Protein AF-A0A848DM85-F1 (afdb_monomer)

Radius of gyration: 16.8 Å; Cα contacts (8 Å, |Δi|>4): 85; chains: 1; bounding box: 56×25×41 Å

Sequence (79 aa):
MTEPHTPDGPAASTSPGPMAGVLADMPEVWRRLLVEHVPDRLGRCTACRNVSGSGVRWPCTLQQIASQARVLHETRGDG

Nearest PDB structures (foldseek):
  6x26-assembly1_I  TM=3.885E-01  e=7.764E+00  Escherichia coli

Mean predicted aligned error: 10.64 Å

Solvent-accessible surface area (backbone atoms only — not comparable to full-atom values): 4674 Å² total; per-residue (Å²): 138,84,80,83,88,71,87,87,60,79,7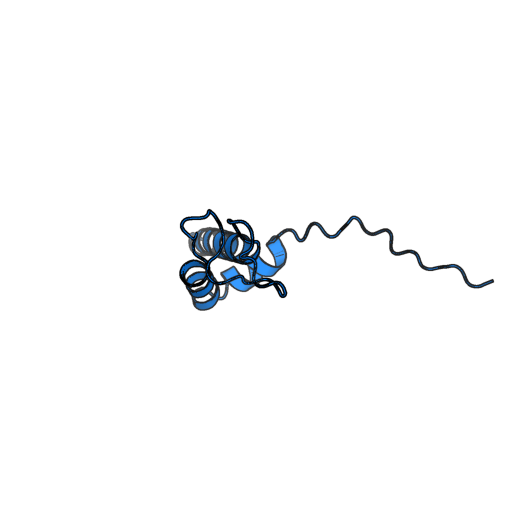8,76,73,74,60,49,58,71,62,13,58,56,35,27,77,37,62,68,57,28,53,48,39,51,67,55,41,38,76,37,100,83,50,17,21,70,59,49,58,45,100,84,66,51,50,40,62,49,84,36,72,68,37,53,25,24,55,48,8,50,54,52,31,58,67,62,70,76,110

Secondary structure (DSSP, 8-state):
---------------SHHHHHHHTT-HHHHHHHHHHS-B-TTSEEEEEE-TTSPEEESSPHHHHHHHHHHHHHHHHHT-

Foldseek 3Di:
DDDDDDPPDPDPPVVLPVVLQVCLVVLVVLVVLLVQFDQDPVQFTPNDQDPVRDGHHPPDSSNVSSVSSPVVNVVVVVD

Organism: NCBI:txid630973

Structure (mmCIF, N/CA/C/O backbone):
data_AF-A0A848DM85-F1
#
_entry.id   AF-A0A848DM85-F1
#
loop_
_atom_site.group_PDB
_atom_site.id
_atom_site.type_symbol
_atom_site.label_atom_id
_atom_site.label_alt_id
_atom_site.label_comp_id
_atom_site.label_asym_id
_atom_site.label_entity_id
_atom_site.label_seq_id
_atom_site.pdbx_PDB_ins_code
_atom_site.Cartn_x
_atom_site.Cartn_y
_atom_site.Cartn_z
_atom_site.occupancy
_atom_site.B_iso_or_equiv
_atom_site.auth_seq_id
_atom_site.auth_comp_id
_atom_site.auth_asym_id
_atom_site.auth_atom_id
_atom_site.pdbx_PDB_model_num
ATOM 1 N N . MET A 1 1 ? 41.489 2.864 29.915 1.00 45.38 1 MET A N 1
ATOM 2 C CA . MET A 1 1 ? 40.769 1.583 29.779 1.00 45.38 1 MET A CA 1
ATOM 3 C C . MET A 1 1 ? 39.361 1.924 29.317 1.00 45.38 1 MET A C 1
ATOM 5 O O . MET A 1 1 ? 38.485 2.103 30.144 1.00 45.38 1 MET A O 1
ATOM 9 N N . THR A 1 2 ? 39.200 2.183 28.016 1.00 54.44 2 THR A N 1
ATOM 10 C CA . THR A 1 2 ? 37.908 2.539 27.409 1.00 54.44 2 THR A CA 1
ATOM 11 C C . THR A 1 2 ? 37.133 1.247 27.184 1.00 54.44 2 THR A C 1
ATOM 13 O O . THR A 1 2 ? 37.643 0.328 26.544 1.00 54.44 2 THR A O 1
ATOM 16 N N . GLU A 1 3 ? 35.948 1.161 27.772 1.00 49.94 3 GLU A N 1
ATOM 17 C CA . GLU A 1 3 ? 35.030 0.033 27.644 1.00 49.94 3 GLU A CA 1
ATOM 18 C C . GLU A 1 3 ? 34.420 0.000 26.228 1.00 49.94 3 GLU A C 1
ATOM 20 O O . GLU A 1 3 ? 34.075 1.057 25.693 1.00 49.94 3 GLU A O 1
ATOM 25 N N . PRO A 1 4 ? 34.281 -1.172 25.583 1.00 59.69 4 PRO A N 1
ATOM 26 C CA . PRO A 1 4 ? 33.600 -1.287 24.302 1.00 59.69 4 PRO A CA 1
ATOM 27 C C . PRO A 1 4 ? 32.081 -1.250 24.503 1.00 59.69 4 PRO A C 1
ATOM 29 O O . PRO A 1 4 ? 31.471 -2.176 25.038 1.00 59.69 4 PRO A O 1
ATOM 32 N N . HIS A 1 5 ? 31.459 -0.178 24.025 1.00 51.22 5 HIS A N 1
ATOM 33 C CA . HIS A 1 5 ? 30.011 -0.063 23.885 1.00 51.22 5 HIS A CA 1
ATOM 34 C C . HIS A 1 5 ? 29.532 -1.127 22.889 1.00 51.22 5 HIS A C 1
ATOM 36 O O . HIS A 1 5 ? 29.674 -0.971 21.677 1.00 51.22 5 HIS A O 1
ATOM 42 N N . THR A 1 6 ? 28.988 -2.226 23.400 1.00 63.94 6 THR A N 1
ATOM 43 C CA . THR A 1 6 ? 28.309 -3.232 22.582 1.00 63.94 6 THR A CA 1
ATOM 44 C C . THR A 1 6 ? 26.821 -2.903 22.609 1.00 63.94 6 THR A C 1
ATOM 46 O O . THR A 1 6 ? 26.212 -3.037 23.670 1.00 63.94 6 THR A O 1
ATOM 49 N N . PRO A 1 7 ? 26.189 -2.469 21.505 1.00 58.69 7 PRO A N 1
ATOM 50 C CA . PRO A 1 7 ? 24.747 -2.580 21.401 1.00 58.69 7 PRO A CA 1
ATOM 51 C C . PRO A 1 7 ? 24.403 -4.038 21.064 1.00 58.69 7 PRO A C 1
ATOM 53 O O . PRO A 1 7 ? 24.265 -4.396 19.898 1.00 58.69 7 PRO A O 1
ATOM 56 N N . ASP A 1 8 ? 24.263 -4.881 22.090 1.00 51.97 8 ASP A N 1
ATOM 57 C CA . ASP A 1 8 ? 23.411 -6.072 21.999 1.00 51.97 8 ASP A CA 1
ATOM 58 C C . ASP A 1 8 ? 21.967 -5.602 22.224 1.00 51.97 8 ASP A C 1
ATOM 60 O O . ASP A 1 8 ? 21.460 -5.527 23.341 1.00 51.97 8 ASP A O 1
ATOM 64 N N . GLY A 1 9 ? 21.347 -5.128 21.145 1.00 50.81 9 GLY A N 1
ATOM 65 C CA . GLY A 1 9 ? 19.904 -4.938 21.071 1.00 50.81 9 GLY A CA 1
ATOM 66 C C . GLY A 1 9 ? 19.346 -6.066 20.213 1.00 50.81 9 GLY A C 1
ATOM 67 O O . GLY A 1 9 ? 19.922 -6.320 19.150 1.00 50.81 9 GLY A O 1
ATOM 68 N N . PRO A 1 10 ? 18.265 -6.756 20.627 1.00 47.88 10 PRO A N 1
ATOM 69 C CA . PRO A 1 10 ? 17.737 -7.882 19.872 1.00 47.88 10 PRO A CA 1
ATOM 70 C C . PRO A 1 10 ? 17.473 -7.409 18.451 1.00 47.88 10 PRO A C 1
ATOM 72 O O . PRO A 1 10 ? 16.789 -6.397 18.271 1.00 47.88 10 PRO A O 1
ATOM 75 N N . ALA A 1 11 ? 18.074 -8.122 17.487 1.00 44.19 11 ALA A N 1
ATOM 76 C CA . ALA A 1 11 ? 17.885 -7.971 16.052 1.00 44.19 11 ALA A CA 1
ATOM 77 C C . ALA A 1 11 ? 16.523 -7.353 15.809 1.00 44.19 11 ALA A C 1
ATOM 79 O O . ALA A 1 11 ? 15.525 -8.005 16.123 1.00 44.19 11 ALA A O 1
ATOM 80 N N . ALA A 1 12 ? 16.518 -6.081 15.387 1.00 43.22 12 ALA A N 1
ATOM 81 C CA . ALA A 1 12 ? 15.318 -5.301 15.187 1.00 43.22 12 ALA A CA 1
ATOM 82 C C . ALA A 1 12 ? 14.338 -6.191 14.437 1.00 43.22 12 ALA A C 1
ATOM 84 O O . ALA A 1 12 ? 14.424 -6.368 13.220 1.00 43.22 12 ALA A O 1
ATOM 85 N N . SER A 1 13 ? 13.412 -6.781 15.191 1.00 43.62 13 SER A N 1
ATOM 86 C CA . SER A 1 13 ? 12.156 -7.216 14.650 1.00 43.62 13 SER A CA 1
ATOM 87 C C . SER A 1 13 ? 11.604 -5.882 14.235 1.00 43.62 13 SER A C 1
ATOM 89 O O . SER A 1 13 ? 11.128 -5.116 15.074 1.00 43.62 13 SER A O 1
ATOM 91 N N . THR A 1 14 ? 11.842 -5.533 12.970 1.00 50.03 14 THR A N 1
ATOM 92 C CA . THR A 1 14 ? 11.186 -4.441 12.283 1.00 50.03 14 THR A CA 1
ATOM 93 C C . THR A 1 14 ? 9.736 -4.872 12.282 1.00 50.03 14 THR A C 1
ATOM 95 O O . THR A 1 14 ? 9.219 -5.451 11.336 1.00 50.03 14 THR A O 1
ATOM 98 N N . SER A 1 15 ? 9.116 -4.766 13.458 1.00 50.28 15 SER A N 1
ATOM 99 C CA . SER A 1 15 ? 7.706 -4.947 13.613 1.00 50.28 15 SER A CA 1
ATOM 100 C C . SER A 1 15 ? 7.201 -3.888 12.661 1.00 50.28 15 SER A C 1
ATOM 102 O O . SER A 1 15 ? 7.551 -2.725 12.855 1.00 50.28 15 SER A O 1
ATOM 104 N N . PRO A 1 16 ? 6.508 -4.251 11.578 1.00 53.03 16 PRO A N 1
ATOM 105 C CA . PRO A 1 16 ? 6.020 -3.286 10.597 1.00 53.03 16 PRO A CA 1
ATOM 106 C C . PRO A 1 16 ? 5.181 -2.157 11.235 1.00 53.03 16 PRO A C 1
ATOM 108 O O . PRO A 1 16 ? 4.928 -1.148 10.587 1.00 53.03 16 PRO A O 1
ATOM 111 N N . GLY A 1 17 ? 4.835 -2.287 12.523 1.00 58.81 17 GLY A N 1
ATOM 112 C CA . GLY A 1 17 ? 4.093 -1.378 13.389 1.00 58.81 17 GLY A CA 1
ATOM 113 C C . GLY A 1 17 ? 4.372 0.129 13.287 1.00 58.81 17 GLY A C 1
ATOM 114 O O . GLY A 1 17 ? 3.413 0.845 13.005 1.00 58.81 17 GLY A O 1
ATOM 115 N N . PRO A 1 18 ? 5.592 0.676 13.501 1.00 70.19 18 PRO A N 1
ATOM 116 C CA . PRO A 1 18 ? 5.765 2.126 13.517 1.00 70.19 18 PRO A CA 1
ATOM 117 C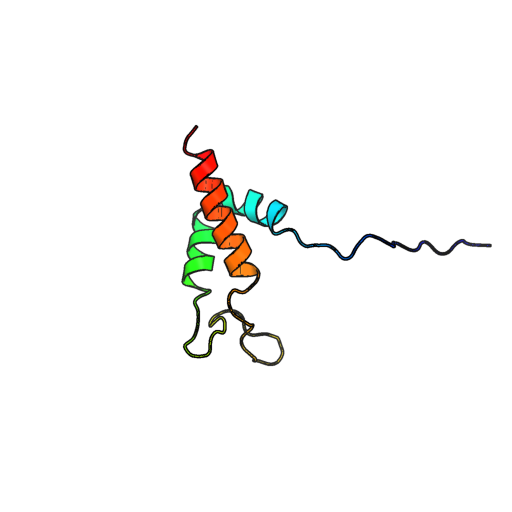 C . PRO A 1 18 ? 5.605 2.716 12.111 1.00 70.19 18 PRO A C 1
ATOM 119 O O . PRO A 1 18 ? 4.989 3.764 11.949 1.00 70.19 18 PRO A O 1
ATOM 122 N N . MET A 1 19 ? 6.075 2.013 11.077 1.00 77.81 19 MET A N 1
ATOM 123 C CA . MET A 1 19 ? 5.912 2.443 9.687 1.00 77.81 19 MET A CA 1
ATOM 124 C C . MET A 1 19 ? 4.460 2.300 9.212 1.00 77.81 19 MET A C 1
ATOM 126 O O . MET A 1 19 ? 3.929 3.213 8.585 1.00 77.81 19 MET A O 1
ATOM 130 N N . ALA A 1 20 ? 3.794 1.192 9.547 1.00 83.75 20 ALA A N 1
ATOM 131 C CA . ALA A 1 20 ? 2.393 0.955 9.208 1.00 83.75 20 ALA A CA 1
ATOM 132 C C . ALA A 1 20 ? 1.465 1.960 9.902 1.00 83.75 20 ALA A C 1
ATOM 134 O O . ALA A 1 20 ? 0.497 2.407 9.297 1.00 83.75 20 ALA A O 1
ATOM 135 N N . GLY A 1 21 ? 1.777 2.359 11.138 1.00 84.25 21 GLY A N 1
ATOM 136 C CA . GLY A 1 21 ? 1.006 3.353 11.881 1.00 84.25 21 GLY A CA 1
ATOM 137 C C . GLY A 1 21 ? 1.041 4.752 11.263 1.00 84.25 21 GLY A C 1
ATOM 138 O O . GLY A 1 21 ? 0.005 5.420 11.267 1.00 84.25 21 GLY A O 1
ATOM 139 N N . VAL A 1 22 ? 2.193 5.166 10.720 1.00 86.94 22 VAL A N 1
ATOM 140 C CA . VAL A 1 22 ? 2.349 6.427 9.969 1.00 86.94 22 VAL A CA 1
ATOM 141 C C . VAL A 1 22 ? 1.668 6.322 8.609 1.00 86.94 22 VAL A C 1
ATOM 143 O O . VAL A 1 22 ? 0.904 7.203 8.230 1.00 86.94 22 VAL A O 1
ATOM 146 N N . LEU A 1 23 ? 1.881 5.214 7.894 1.00 88.81 23 LEU A N 1
ATOM 147 C CA . LEU A 1 23 ? 1.222 4.979 6.612 1.00 88.81 23 LEU A CA 1
ATOM 148 C C . LEU A 1 23 ? -0.299 4.956 6.759 1.00 88.81 23 LEU A C 1
ATOM 150 O O . LEU A 1 23 ? -0.969 5.491 5.893 1.00 88.81 23 LEU A O 1
ATOM 154 N N . ALA A 1 24 ? -0.859 4.414 7.844 1.00 88.38 24 ALA A N 1
ATOM 155 C CA . ALA A 1 24 ? -2.306 4.366 8.070 1.00 88.38 24 ALA A CA 1
ATOM 156 C C . ALA A 1 24 ? -2.978 5.754 8.053 1.00 88.38 24 ALA A C 1
ATOM 158 O O . ALA A 1 24 ? -4.152 5.855 7.702 1.00 88.38 24 ALA A O 1
ATOM 159 N N . ASP A 1 25 ? -2.235 6.811 8.391 1.00 88.00 25 ASP A N 1
ATOM 160 C CA . ASP A 1 25 ? -2.681 8.207 8.287 1.00 88.00 25 ASP A CA 1
ATOM 161 C C . ASP A 1 25 ? -2.637 8.741 6.838 1.00 88.00 25 ASP A C 1
ATOM 163 O O . ASP A 1 25 ? -3.339 9.678 6.475 1.00 88.00 25 ASP A O 1
ATOM 167 N N . MET A 1 26 ? -1.861 8.088 5.968 1.00 92.81 26 MET A N 1
ATOM 168 C CA . MET A 1 26 ? -1.626 8.444 4.567 1.00 92.81 26 MET A CA 1
ATOM 169 C C . MET A 1 26 ? -2.208 7.392 3.603 1.00 92.81 26 MET A C 1
ATOM 171 O O . MET A 1 26 ? -1.467 6.589 3.015 1.00 92.81 26 MET A O 1
ATOM 175 N N . PRO A 1 27 ? -3.535 7.387 3.372 1.00 88.25 27 PRO A N 1
ATOM 176 C CA . PRO A 1 27 ? -4.183 6.331 2.615 1.00 88.25 27 PRO A CA 1
ATOM 177 C C . PRO A 1 27 ? -3.795 6.251 1.149 1.00 88.25 27 PRO A C 1
ATOM 179 O O . PRO A 1 27 ? -3.890 5.185 0.549 1.00 88.25 27 PRO A O 1
ATOM 182 N N . GLU A 1 28 ? -3.346 7.343 0.552 1.00 91.56 28 GLU A N 1
ATOM 183 C CA . GLU A 1 28 ? -2.868 7.356 -0.832 1.00 91.56 28 GLU A CA 1
ATOM 184 C C . GLU A 1 28 ? -1.570 6.551 -0.993 1.00 91.56 28 GLU A C 1
ATOM 186 O O . GLU A 1 28 ? -1.405 5.826 -1.976 1.00 91.56 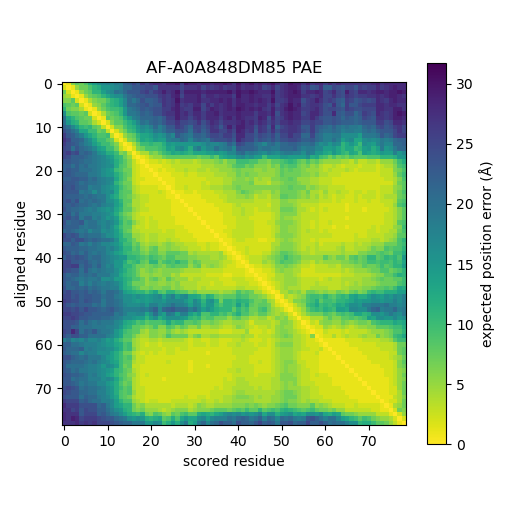28 GLU A O 1
ATOM 191 N N . VAL A 1 29 ? -0.682 6.609 0.004 1.00 91.25 29 VAL A N 1
ATOM 192 C CA . VAL A 1 29 ? 0.641 5.977 -0.045 1.00 91.25 29 VAL A CA 1
ATOM 193 C C . VAL A 1 29 ? 0.527 4.460 0.075 1.00 91.25 29 VAL A C 1
ATOM 195 O O . VAL A 1 29 ? 1.045 3.744 -0.782 1.00 91.25 29 VAL A O 1
ATOM 198 N N . TRP A 1 30 ? -0.185 3.938 1.083 1.00 92.19 30 TRP A N 1
ATOM 199 C CA . TRP A 1 30 ? -0.348 2.483 1.195 1.00 92.19 30 TRP A CA 1
ATOM 200 C C . TRP A 1 30 ? -1.231 1.898 0.094 1.00 92.19 30 TRP A C 1
ATOM 202 O O . TRP A 1 30 ? -0.966 0.780 -0.342 1.00 92.19 30 TRP A O 1
ATOM 212 N N . ARG A 1 31 ? -2.220 2.640 -0.428 1.00 92.50 31 ARG A N 1
ATOM 213 C CA . ARG A 1 31 ? -2.989 2.193 -1.605 1.00 92.50 31 ARG A CA 1
ATOM 214 C C . ARG A 1 31 ? -2.087 2.024 -2.816 1.00 92.50 31 ARG A C 1
ATOM 216 O O . ARG A 1 31 ? -2.149 0.993 -3.481 1.00 92.50 31 ARG A O 1
ATOM 223 N N . ARG A 1 32 ? -1.222 3.005 -3.071 1.00 92.94 32 ARG A N 1
ATOM 224 C CA . ARG A 1 32 ? -0.266 2.939 -4.173 1.00 92.94 32 ARG A CA 1
ATOM 225 C C . ARG A 1 32 ? 0.713 1.778 -3.994 1.00 92.94 32 ARG A C 1
ATOM 227 O O . ARG A 1 32 ? 0.893 1.006 -4.928 1.00 92.94 32 ARG A O 1
ATOM 234 N N . LEU A 1 33 ? 1.242 1.581 -2.785 1.00 91.44 33 LEU A N 1
ATOM 235 C CA . LEU A 1 33 ? 2.118 0.450 -2.462 1.00 91.44 33 LEU A CA 1
ATOM 236 C C . LEU A 1 33 ? 1.451 -0.905 -2.736 1.00 91.44 33 LEU A C 1
ATOM 238 O O . LEU A 1 33 ? 2.096 -1.783 -3.297 1.00 91.44 33 LEU A O 1
ATOM 242 N N . LEU A 1 34 ? 0.171 -1.079 -2.393 1.00 90.69 34 LEU A N 1
ATOM 243 C CA . LEU A 1 34 ? -0.570 -2.318 -2.673 1.00 90.69 34 LEU A CA 1
ATOM 244 C C . LEU A 1 34 ? -0.808 -2.562 -4.173 1.00 90.69 34 LEU A C 1
ATOM 246 O O . LEU A 1 34 ? -0.933 -3.713 -4.584 1.00 90.69 34 LEU A O 1
ATOM 250 N N . VAL A 1 35 ? -0.887 -1.502 -4.981 1.00 92.19 35 VAL A N 1
ATOM 251 C CA . VAL A 1 35 ? -1.056 -1.595 -6.442 1.00 92.19 35 VAL A CA 1
ATOM 252 C C . VAL A 1 35 ? 0.283 -1.813 -7.147 1.00 92.19 35 VAL A C 1
ATOM 254 O O . VAL A 1 35 ? 0.361 -2.591 -8.094 1.00 92.19 35 VAL A O 1
ATOM 257 N N . GLU A 1 36 ? 1.340 -1.137 -6.700 1.00 90.81 36 GLU A N 1
ATOM 258 C CA . GLU A 1 36 ? 2.679 -1.257 -7.282 1.00 90.81 36 GLU A CA 1
ATOM 259 C C . GLU A 1 36 ? 3.322 -2.596 -6.902 1.00 90.81 36 GLU A C 1
ATOM 261 O O . GLU A 1 36 ? 3.907 -3.279 -7.744 1.00 90.81 36 GLU A O 1
ATOM 266 N N . HIS A 1 37 ? 3.179 -3.018 -5.646 1.00 91.12 37 HIS A N 1
ATOM 267 C CA . HIS A 1 37 ? 3.697 -4.289 -5.169 1.00 91.12 37 HIS A CA 1
ATOM 268 C C . HIS A 1 37 ? 2.606 -5.339 -5.311 1.00 91.12 37 HIS A C 1
ATOM 270 O O . HIS A 1 37 ? 1.781 -5.475 -4.421 1.00 91.12 37 HIS A O 1
ATOM 276 N N . VAL A 1 38 ? 2.638 -6.110 -6.397 1.00 88.00 38 VAL A N 1
ATOM 277 C CA . VAL A 1 38 ? 1.738 -7.250 -6.641 1.00 88.00 38 VAL A CA 1
ATOM 278 C C . VAL A 1 38 ? 2.534 -8.549 -6.809 1.00 88.00 38 VAL A C 1
ATOM 280 O O . VAL A 1 38 ? 3.728 -8.496 -7.142 1.00 88.00 38 VAL A O 1
ATOM 283 N N . PRO A 1 39 ? 1.919 -9.723 -6.566 1.00 87.38 39 PRO A N 1
ATOM 284 C CA . PRO A 1 39 ? 2.569 -10.993 -6.837 1.00 87.38 39 PRO A CA 1
ATOM 285 C C . PRO A 1 39 ? 2.718 -11.204 -8.347 1.00 87.38 39 PRO A C 1
ATOM 287 O O . PRO A 1 39 ? 1.758 -11.141 -9.110 1.00 87.38 39 PRO A O 1
ATOM 290 N N . ASP A 1 40 ? 3.938 -11.500 -8.765 1.00 84.44 40 ASP A N 1
ATOM 291 C CA . ASP A 1 40 ? 4.274 -12.039 -10.073 1.00 84.44 40 ASP A CA 1
ATOM 2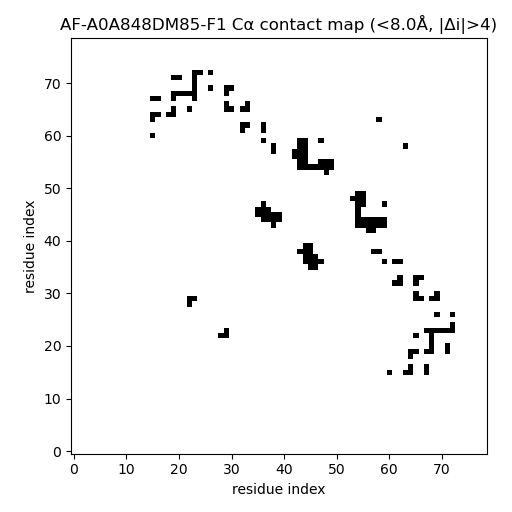92 C C . ASP A 1 40 ? 3.887 -13.525 -10.157 1.00 84.44 40 ASP A C 1
ATOM 294 O O . ASP A 1 40 ? 3.758 -14.209 -9.134 1.00 84.44 40 ASP A O 1
ATOM 298 N N . ARG A 1 41 ? 3.790 -14.067 -11.379 1.00 82.19 41 ARG A N 1
ATOM 299 C CA . ARG A 1 41 ? 3.496 -15.495 -11.623 1.00 82.19 41 ARG A CA 1
ATOM 300 C C . ARG A 1 41 ? 4.481 -16.449 -10.941 1.00 82.19 41 ARG A C 1
ATOM 302 O O . ARG A 1 41 ? 4.152 -17.609 -10.724 1.00 82.19 41 ARG A O 1
ATOM 309 N N . LEU A 1 42 ? 5.671 -15.965 -10.593 1.00 83.62 42 LEU A N 1
ATOM 310 C CA . LEU A 1 42 ? 6.718 -16.728 -9.913 1.00 83.62 42 LEU A CA 1
ATOM 311 C C . LEU A 1 42 ? 6.678 -16.588 -8.378 1.00 83.62 42 LEU A C 1
ATOM 313 O O . LEU A 1 42 ? 7.627 -16.993 -7.709 1.00 83.62 42 LEU A O 1
ATOM 317 N N . GLY A 1 43 ? 5.625 -15.988 -7.807 1.00 85.00 43 GLY A N 1
ATOM 318 C CA . GLY A 1 43 ? 5.501 -15.780 -6.357 1.00 85.00 43 GLY A CA 1
ATOM 319 C C . GLY A 1 43 ? 6.476 -14.730 -5.810 1.00 85.00 43 GLY A C 1
ATOM 320 O O . GLY A 1 43 ? 6.940 -14.823 -4.671 1.00 85.00 43 GLY A O 1
ATOM 321 N N . ARG A 1 44 ? 6.834 -13.743 -6.637 1.00 87.00 44 ARG A N 1
ATOM 322 C CA . ARG A 1 44 ? 7.774 -12.660 -6.309 1.00 87.00 44 ARG A CA 1
ATOM 323 C C . ARG A 1 44 ? 7.117 -11.309 -6.506 1.00 87.00 44 ARG A C 1
ATOM 325 O O . ARG A 1 44 ? 6.188 -11.198 -7.285 1.00 87.00 44 ARG A O 1
ATOM 332 N N . CYS A 1 45 ? 7.575 -10.278 -5.818 1.00 89.50 45 CYS A N 1
ATOM 333 C CA . CYS A 1 45 ? 7.053 -8.936 -6.053 1.00 89.50 45 CYS A CA 1
ATOM 334 C C . CYS A 1 45 ? 7.546 -8.394 -7.407 1.00 89.50 45 CYS A C 1
ATOM 336 O O . CYS A 1 45 ? 8.738 -8.486 -7.707 1.00 89.50 45 CYS A O 1
ATOM 338 N N . THR A 1 46 ? 6.647 -7.808 -8.198 1.00 85.06 46 THR A N 1
ATOM 339 C CA . THR A 1 46 ? 6.974 -7.193 -9.499 1.00 85.06 46 THR A CA 1
ATOM 340 C C . THR A 1 46 ? 7.743 -5.872 -9.363 1.00 85.06 46 THR A C 1
ATOM 342 O O . THR A 1 46 ? 8.633 -5.598 -10.171 1.00 85.06 46 THR A O 1
ATOM 345 N N . ALA A 1 47 ? 7.431 -5.072 -8.334 1.00 84.81 47 ALA A N 1
ATOM 346 C CA . ALA A 1 47 ? 8.050 -3.768 -8.078 1.00 84.81 47 ALA A CA 1
ATOM 347 C C . ALA A 1 47 ? 9.357 -3.856 -7.280 1.00 84.81 47 ALA A C 1
ATOM 349 O O . ALA A 1 47 ? 10.321 -3.152 -7.581 1.00 84.81 47 ALA A O 1
ATOM 350 N N . CYS A 1 48 ? 9.434 -4.737 -6.278 1.00 85.06 48 CYS A N 1
ATOM 351 C CA . CYS A 1 48 ? 10.674 -4.937 -5.532 1.00 85.06 48 CYS A CA 1
ATOM 352 C C . CYS A 1 48 ? 11.683 -5.720 -6.379 1.00 85.06 48 CYS A C 1
ATOM 354 O O . CYS A 1 48 ? 11.681 -6.953 -6.392 1.00 85.06 48 CYS A O 1
ATOM 356 N N . ARG A 1 49 ? 12.602 -4.999 -7.013 1.00 75.12 49 ARG A N 1
ATOM 357 C CA . ARG A 1 49 ? 13.833 -5.562 -7.572 1.00 75.12 49 ARG A CA 1
ATOM 358 C C . ARG A 1 49 ? 14.957 -5.304 -6.577 1.00 75.12 49 ARG A C 1
ATOM 360 O O . ARG A 1 49 ? 15.213 -4.154 -6.233 1.00 75.12 49 ARG A O 1
ATOM 367 N N . ASN A 1 50 ? 15.595 -6.361 -6.072 1.00 67.25 50 ASN A N 1
ATOM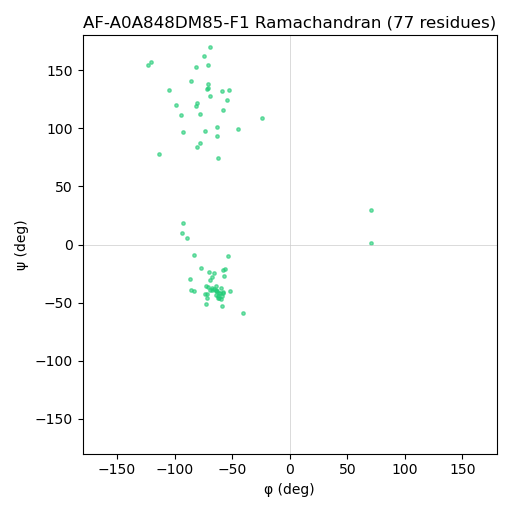 368 C CA . ASN A 1 50 ? 16.810 -6.170 -5.282 1.00 67.25 50 ASN A CA 1
ATOM 369 C C . ASN A 1 50 ? 17.955 -5.672 -6.191 1.00 67.25 50 ASN A C 1
ATOM 371 O O . ASN A 1 50 ? 17.840 -5.694 -7.417 1.00 67.25 50 ASN A O 1
ATOM 375 N N . VAL A 1 51 ? 19.076 -5.256 -5.599 1.00 63.81 51 VAL A N 1
ATOM 376 C CA . VAL A 1 51 ? 20.266 -4.763 -6.328 1.00 63.81 51 VAL A CA 1
ATOM 377 C C . VAL A 1 51 ? 20.834 -5.794 -7.321 1.00 63.81 51 VAL A C 1
ATOM 379 O O . VAL A 1 51 ? 21.498 -5.434 -8.284 1.00 63.81 51 VAL A O 1
ATOM 382 N N . SER A 1 52 ? 20.533 -7.077 -7.119 1.00 65.81 52 SER A N 1
ATOM 383 C CA . SER A 1 52 ? 20.882 -8.201 -7.997 1.00 65.81 52 SER A CA 1
ATOM 384 C C . SER A 1 52 ? 19.823 -8.494 -9.077 1.00 65.81 52 SER A C 1
ATOM 386 O O . SER A 1 52 ? 19.920 -9.507 -9.765 1.00 65.81 52 SER A O 1
ATOM 388 N N . GLY A 1 53 ? 18.774 -7.675 -9.205 1.00 63.97 53 GLY A N 1
ATOM 389 C CA . GLY A 1 53 ? 17.685 -7.848 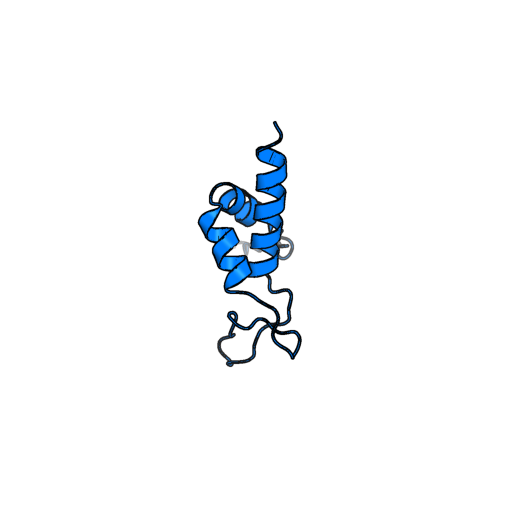-10.175 1.00 63.97 53 GLY A CA 1
ATOM 390 C C . GLY A 1 53 ? 16.743 -9.024 -9.891 1.00 63.97 53 GLY A C 1
ATOM 391 O O . GLY A 1 53 ? 15.795 -9.248 -10.644 1.00 63.97 53 GLY A O 1
ATOM 392 N N . SER A 1 54 ? 16.958 -9.768 -8.803 1.00 68.62 54 SER A N 1
ATOM 393 C CA . SER A 1 54 ? 16.063 -10.849 -8.397 1.00 68.62 54 SER A CA 1
ATOM 394 C C . SER A 1 54 ? 14.871 -10.253 -7.657 1.00 68.62 54 SER A C 1
ATOM 396 O O . SER A 1 54 ? 15.034 -9.590 -6.630 1.00 68.62 54 SER A O 1
ATOM 398 N N . GLY A 1 55 ? 13.667 -10.469 -8.196 1.00 72.69 55 GLY A N 1
ATOM 399 C CA . GLY A 1 55 ? 12.426 -10.095 -7.521 1.00 72.69 55 GLY A CA 1
ATOM 400 C C . GLY A 1 55 ? 12.399 -10.689 -6.114 1.00 72.69 55 GLY A C 1
ATOM 401 O O . GLY A 1 55 ? 12.746 -11.858 -5.923 1.00 72.69 55 GLY A O 1
ATOM 402 N N . VAL A 1 56 ? 12.041 -9.892 -5.112 1.00 82.69 56 VAL A N 1
ATOM 403 C CA . VAL A 1 56 ? 11.993 -10.395 -3.730 1.00 82.69 56 VAL A CA 1
ATOM 404 C C . VAL A 1 56 ? 10.820 -11.362 -3.558 1.00 82.69 56 VAL A C 1
ATOM 406 O O . VAL A 1 56 ? 9.819 -11.273 -4.275 1.00 82.69 56 VAL A O 1
ATOM 409 N N . ARG A 1 57 ? 10.927 -12.279 -2.592 1.00 84.06 57 ARG A N 1
ATOM 410 C CA . ARG A 1 57 ? 9.846 -13.216 -2.265 1.00 84.06 57 ARG A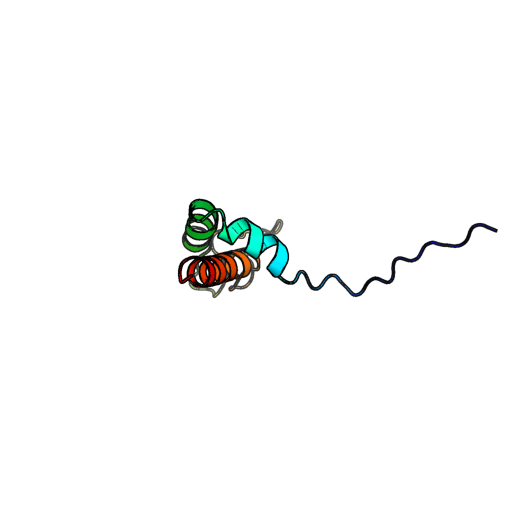 CA 1
ATOM 411 C C . ARG A 1 57 ? 8.583 -12.449 -1.872 1.00 84.06 57 ARG A C 1
ATOM 413 O O . ARG A 1 57 ? 8.641 -11.523 -1.067 1.00 84.06 57 ARG A O 1
ATOM 420 N N . TRP A 1 58 ? 7.455 -12.845 -2.452 1.00 85.31 58 TRP A N 1
ATOM 421 C CA . TRP A 1 58 ? 6.146 -12.345 -2.060 1.00 85.31 58 TRP A CA 1
ATOM 422 C C . TRP A 1 58 ? 5.587 -13.164 -0.879 1.00 85.31 58 TRP A C 1
ATOM 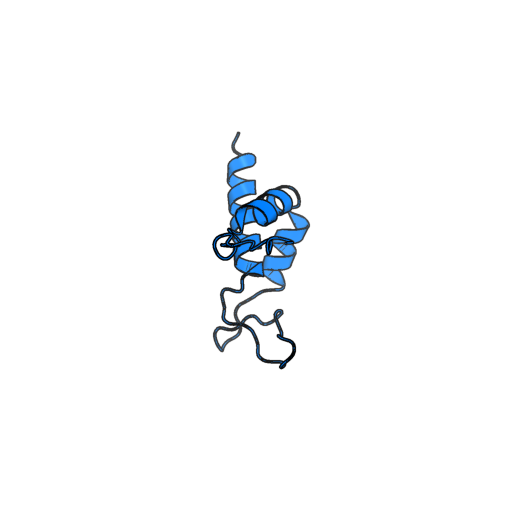424 O O . TRP A 1 58 ? 5.742 -14.389 -0.891 1.00 85.31 58 TRP A O 1
ATOM 434 N N . PRO A 1 59 ? 4.912 -12.544 0.109 1.00 86.38 59 PRO A N 1
ATOM 435 C CA . PRO A 1 59 ? 4.684 -11.104 0.271 1.00 86.38 59 PRO A CA 1
ATOM 436 C C . PRO A 1 59 ? 5.965 -10.358 0.660 1.00 86.38 59 PRO A C 1
ATOM 438 O O . PRO A 1 59 ? 6.719 -10.801 1.521 1.00 86.38 59 PRO A O 1
ATOM 441 N N . CYS A 1 60 ? 6.223 -9.220 0.012 1.00 88.00 60 CYS A N 1
ATOM 442 C CA . CYS A 1 60 ? 7.387 -8.399 0.334 1.00 88.00 60 CYS A CA 1
ATOM 443 C C . CYS A 1 60 ? 7.114 -7.523 1.562 1.00 88.00 60 CYS A C 1
ATOM 445 O O . CYS A 1 60 ? 5.976 -7.116 1.794 1.00 88.00 60 CYS A O 1
ATOM 447 N N . THR A 1 61 ? 8.162 -7.155 2.305 1.00 85.56 61 THR A N 1
ATOM 448 C CA . THR A 1 61 ? 8.043 -6.340 3.528 1.00 85.56 61 THR A CA 1
ATOM 449 C C . THR A 1 61 ? 7.240 -5.055 3.301 1.00 85.56 61 THR A C 1
ATOM 451 O O . THR A 1 61 ? 6.383 -4.721 4.111 1.00 85.56 61 THR A O 1
ATOM 454 N N . LEU A 1 62 ? 7.434 -4.380 2.159 1.00 87.19 62 LEU A N 1
ATOM 455 C CA . LEU A 1 62 ? 6.690 -3.165 1.807 1.00 87.19 62 LEU A CA 1
ATOM 456 C C . LEU A 1 62 ? 5.183 -3.411 1.636 1.00 87.19 62 LEU A C 1
ATOM 458 O O . LEU A 1 62 ? 4.375 -2.615 2.109 1.00 87.19 62 LEU A O 1
ATOM 462 N N . GLN A 1 63 ? 4.801 -4.533 1.014 1.00 90.75 63 GLN A N 1
ATOM 463 C CA . GLN A 1 63 ? 3.393 -4.898 0.897 1.00 90.75 63 GLN A CA 1
ATOM 464 C C . GLN A 1 63 ? 2.814 -5.247 2.265 1.00 90.75 63 GLN A C 1
ATOM 466 O O . GLN A 1 63 ? 1.685 -4.858 2.554 1.00 90.75 63 GLN A O 1
ATOM 471 N N . GLN A 1 64 ? 3.574 -5.932 3.123 1.00 90.75 64 GLN A N 1
ATOM 472 C CA . GLN A 1 64 ? 3.081 -6.281 4.453 1.00 90.75 64 GLN A CA 1
ATOM 473 C C . GLN A 1 64 ? 2.824 -5.029 5.292 1.00 90.75 64 GLN A C 1
ATOM 475 O O . GLN A 1 64 ? 1.768 -4.922 5.913 1.00 90.75 64 GLN A O 1
ATOM 480 N N . ILE A 1 65 ? 3.735 -4.052 5.251 1.00 90.94 65 ILE A N 1
ATOM 481 C CA . ILE A 1 65 ? 3.554 -2.755 5.912 1.00 90.94 65 ILE A CA 1
ATOM 482 C C . ILE A 1 65 ? 2.311 -2.038 5.358 1.00 90.94 65 ILE A C 1
ATOM 484 O O . ILE A 1 65 ? 1.479 -1.575 6.135 1.00 90.94 65 ILE A O 1
ATOM 488 N N . ALA A 1 66 ? 2.143 -1.979 4.032 1.00 92.19 66 ALA A N 1
ATOM 489 C CA . ALA A 1 66 ? 0.988 -1.333 3.403 1.00 92.19 66 ALA A CA 1
ATOM 490 C C . ALA A 1 66 ? -0.341 -2.033 3.743 1.00 92.19 66 ALA A C 1
ATOM 492 O O . ALA A 1 66 ? -1.347 -1.378 4.015 1.00 92.19 66 ALA A O 1
ATOM 493 N N . SER A 1 67 ? -0.342 -3.367 3.789 1.00 92.12 67 SER A N 1
ATOM 494 C CA . SER A 1 67 ? -1.504 -4.156 4.198 1.00 92.12 67 SER A CA 1
ATOM 495 C C . SER A 1 67 ? -1.874 -3.895 5.656 1.00 92.12 67 SER A C 1
ATOM 497 O O . SER A 1 67 ? -3.055 -3.800 5.972 1.00 92.12 67 SER A O 1
ATOM 499 N N . GLN A 1 68 ? -0.889 -3.762 6.547 1.00 91.56 68 GLN A N 1
ATOM 500 C CA . GLN A 1 68 ? -1.150 -3.420 7.944 1.00 91.56 68 GLN A CA 1
ATOM 501 C C . GLN A 1 68 ? -1.639 -1.983 8.106 1.00 91.56 68 GLN A C 1
ATOM 503 O O . GLN A 1 68 ? -2.555 -1.744 8.885 1.00 91.56 68 GLN A O 1
ATOM 508 N N . ALA A 1 69 ? -1.081 -1.039 7.345 1.00 92.12 69 ALA A N 1
ATOM 509 C CA . ALA A 1 69 ? -1.534 0.347 7.335 1.00 92.12 69 ALA A CA 1
ATOM 510 C C . ALA A 1 69 ? -3.016 0.462 6.952 1.00 92.12 69 ALA A C 1
ATOM 512 O O . ALA A 1 69 ? -3.755 1.206 7.594 1.00 92.12 69 ALA A O 1
ATOM 5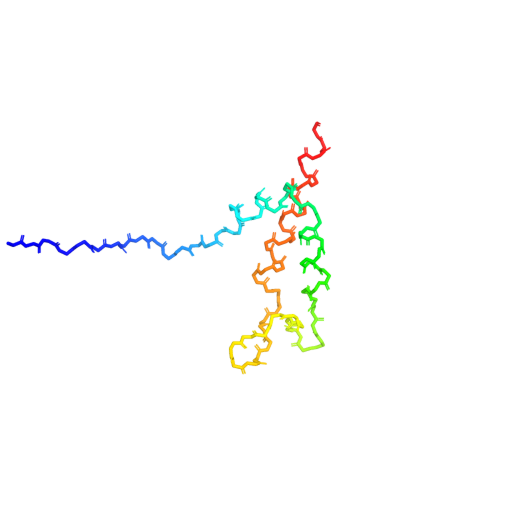13 N N . ARG A 1 70 ? -3.468 -0.329 5.967 1.00 92.56 70 ARG A N 1
ATOM 514 C CA . ARG A 1 70 ? -4.888 -0.432 5.611 1.00 92.56 70 ARG A CA 1
ATOM 515 C C . ARG A 1 70 ? -5.741 -0.901 6.791 1.00 92.56 70 ARG A C 1
ATOM 517 O O . ARG A 1 70 ? -6.706 -0.227 7.124 1.00 92.56 70 ARG A O 1
ATOM 524 N N . VAL A 1 71 ? -5.373 -2.020 7.422 1.00 91.31 71 VAL A N 1
ATOM 525 C CA . VAL A 1 71 ? -6.126 -2.569 8.566 1.00 91.31 71 VAL A CA 1
ATOM 526 C C . VAL A 1 71 ? -6.187 -1.548 9.701 1.00 91.31 71 VAL A C 1
ATOM 528 O O . VAL A 1 71 ? -7.252 -1.301 10.249 1.00 91.31 71 VAL A O 1
ATOM 531 N N . LEU A 1 72 ? -5.066 -0.892 10.012 1.00 90.31 72 LEU A N 1
ATOM 532 C CA . LEU A 1 72 ? -5.017 0.158 11.028 1.00 90.31 72 LEU A CA 1
ATOM 533 C C . LEU A 1 72 ? -5.924 1.344 10.674 1.00 90.31 72 LEU A C 1
ATOM 535 O O . LEU A 1 72 ? -6.614 1.852 11.552 1.00 90.31 72 LEU A O 1
ATOM 539 N N . HIS A 1 73 ? -5.954 1.772 9.412 1.00 89.31 73 HIS A N 1
ATOM 540 C CA . HIS A 1 73 ? -6.847 2.836 8.951 1.00 89.31 73 HIS A CA 1
ATOM 541 C C . HIS A 1 73 ? -8.323 2.451 9.110 1.00 89.31 73 HIS A C 1
ATOM 543 O O . HIS A 1 73 ? -9.098 3.229 9.658 1.00 89.31 73 HIS A O 1
ATOM 549 N N . GLU A 1 74 ? -8.691 1.232 8.705 1.00 88.12 74 GLU A N 1
ATOM 550 C CA . GLU A 1 74 ? -10.046 0.691 8.872 1.00 88.12 74 GLU A CA 1
ATOM 551 C C . GLU A 1 74 ? -10.430 0.632 10.363 1.00 88.12 74 GLU A C 1
ATOM 553 O O . GLU A 1 74 ? -11.513 1.073 10.727 1.00 88.12 74 GLU A O 1
ATOM 558 N N . THR A 1 75 ? -9.519 0.212 11.252 1.00 87.00 75 THR A N 1
ATOM 559 C CA . THR A 1 75 ? -9.780 0.203 12.707 1.00 87.00 75 THR A CA 1
ATOM 560 C C . THR A 1 75 ? -9.853 1.593 13.349 1.00 87.00 75 THR A C 1
ATOM 562 O O . THR A 1 75 ? -10.444 1.732 14.412 1.00 87.00 75 THR A O 1
ATOM 565 N N . ARG A 1 76 ? -9.234 2.621 12.749 1.00 81.12 76 ARG A N 1
ATOM 566 C CA . ARG A 1 76 ? -9.250 4.007 13.259 1.00 81.12 76 ARG A CA 1
ATOM 567 C C . ARG A 1 76 ? -10.463 4.799 12.775 1.00 81.12 76 ARG A C 1
ATOM 569 O O . ARG A 1 76 ? -10.869 5.729 13.457 1.00 81.12 76 ARG A O 1
ATOM 576 N N . GLY A 1 77 ? -10.986 4.472 11.593 1.00 67.38 77 GLY A N 1
ATOM 577 C CA . GLY A 1 77 ? -12.144 5.138 10.992 1.00 67.38 77 GLY A CA 1
ATOM 578 C C . GLY A 1 77 ? -13.503 4.622 11.477 1.00 67.38 77 GLY A C 1
ATOM 579 O O . GLY A 1 77 ? -14.512 5.233 11.149 1.00 67.38 77 GLY A O 1
ATOM 580 N N . ASP A 1 78 ? -13.531 3.526 12.239 1.00 52.66 78 ASP A N 1
ATOM 581 C CA . ASP A 1 78 ? -14.741 2.904 12.811 1.00 52.66 78 ASP A CA 1
ATOM 582 C C . ASP A 1 78 ? -15.062 3.407 14.242 1.00 52.66 78 ASP A C 1
ATOM 584 O O . ASP A 1 78 ? -15.776 2.747 14.992 1.00 52.66 78 ASP A O 1
ATOM 588 N N . GLY A 1 79 ? -14.496 4.554 14.649 1.00 46.12 79 GLY A N 1
ATOM 589 C CA . GLY A 1 79 ? -14.615 5.133 15.998 1.00 46.12 79 GLY A CA 1
ATOM 590 C C . GLY A 1 79 ? -15.339 6.471 16.050 1.00 46.12 79 GLY A C 1
ATOM 591 O O . GLY A 1 79 ? -15.182 7.267 15.097 1.00 46.12 79 GLY A O 1
#

pLDDT: mean 77.06, std 16.27, range [43.22, 92.94]